Protein AF-A0AAV0TWX4-F1 (afdb_monomer_lite)

pLDDT: mean 70.14, std 15.78, range [33.31, 90.0]

Foldseek 3Di:
DDDDDDDDDDDDDDDPPDPDPPPPPPPPQAFDPPPDWLVNLQFCQDPCGSVQQVVLNVVDGGPQSSNVSSLVNGDQQLLSGWLCSHSQHAPPCRVVQSVVLNVDRGNVSSNVSSCVVRPNDPPD

Radius of gyration: 25.18 Å; chains: 1; bounding box: 77×51×49 Å

Organism: Hyaloperonospora brassicae (NCBI:txid162125)

Structure (mmCIF, N/CA/C/O backbone):
data_AF-A0AAV0TWX4-F1
#
_entry.id   AF-A0AAV0TWX4-F1
#
loop_
_atom_site.group_PDB
_atom_site.id
_atom_site.type_symbol
_atom_site.label_atom_id
_atom_site.label_alt_id
_atom_site.label_comp_id
_atom_site.label_asym_id
_atom_site.label_entity_id
_atom_site.label_seq_id
_atom_site.pdbx_PDB_ins_code
_atom_site.Cartn_x
_atom_site.Cartn_y
_atom_site.Cartn_z
_atom_site.occupancy
_atom_site.B_iso_or_equiv
_atom_site.auth_seq_id
_atom_site.auth_comp_id
_atom_site.auth_asym_id
_atom_site.auth_atom_id
_atom_site.pdbx_PDB_model_num
ATOM 1 N N . MET A 1 1 ? 61.976 -39.082 27.144 1.00 45.53 1 MET A N 1
ATOM 2 C CA . MET A 1 1 ? 60.657 -39.721 26.961 1.00 45.53 1 MET A CA 1
ATOM 3 C C . MET A 1 1 ? 60.116 -40.088 28.335 1.00 45.53 1 MET A C 1
ATOM 5 O O . MET A 1 1 ? 60.631 -41.008 28.957 1.00 45.53 1 MET A O 1
ATOM 9 N N . HIS A 1 2 ? 59.163 -39.304 28.836 1.00 33.31 2 HIS A N 1
ATOM 10 C CA . HIS A 1 2 ? 58.295 -39.640 29.965 1.00 33.31 2 HIS A CA 1
ATOM 11 C C . HIS A 1 2 ? 57.037 -38.776 29.844 1.00 33.31 2 HIS A C 1
ATOM 13 O O . HIS A 1 2 ? 57.125 -37.575 29.600 1.00 33.31 2 HIS A O 1
ATOM 19 N N . VAL A 1 3 ? 55.895 -39.447 29.917 1.00 41.19 3 VAL A N 1
ATOM 20 C CA . VAL A 1 3 ? 54.532 -38.929 29.821 1.00 41.19 3 VAL A CA 1
ATOM 21 C C . VAL A 1 3 ? 54.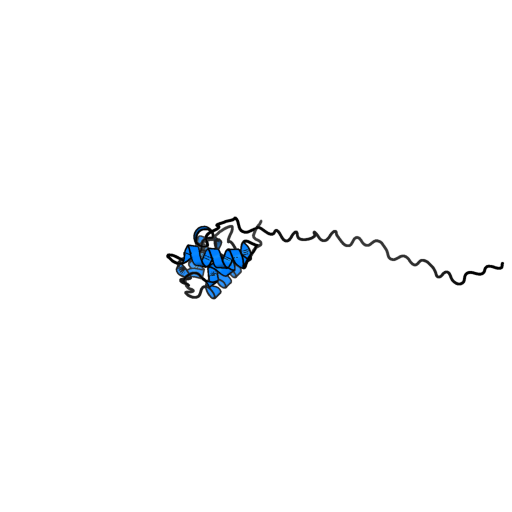064 -38.615 31.234 1.00 41.19 3 VAL A C 1
ATOM 23 O O . VAL A 1 3 ? 54.277 -39.455 32.099 1.00 41.19 3 VAL A O 1
ATOM 26 N N . THR A 1 4 ? 53.348 -37.510 31.442 1.00 51.00 4 THR A N 1
ATOM 27 C CA . THR A 1 4 ? 52.189 -37.511 32.351 1.00 51.00 4 THR A CA 1
ATOM 28 C C . THR A 1 4 ? 51.272 -36.332 32.047 1.00 51.00 4 THR A C 1
ATOM 30 O O . THR A 1 4 ? 51.522 -35.184 32.405 1.00 51.00 4 THR A O 1
ATOM 33 N N . SER A 1 5 ? 50.189 -36.671 31.350 1.00 46.91 5 SER A N 1
ATOM 34 C CA . SER A 1 5 ? 48.963 -35.897 31.227 1.00 46.91 5 SER A CA 1
ATOM 35 C C . SER A 1 5 ? 48.405 -35.554 32.605 1.00 46.91 5 SER A C 1
ATOM 37 O O . SER A 1 5 ? 48.317 -36.427 33.469 1.00 46.91 5 SER A O 1
ATOM 39 N N . PHE A 1 6 ? 47.960 -34.313 32.779 1.00 51.41 6 PHE A N 1
ATOM 40 C CA . PHE A 1 6 ? 47.205 -33.904 33.954 1.00 51.41 6 PHE A CA 1
ATOM 41 C C . PHE A 1 6 ? 45.758 -33.568 33.591 1.00 51.41 6 PHE A C 1
ATOM 43 O O . PHE A 1 6 ? 45.489 -32.744 32.723 1.00 51.41 6 PHE A O 1
ATOM 50 N N . LEU A 1 7 ? 44.880 -34.204 34.371 1.00 48.12 7 LEU A N 1
ATOM 51 C CA . LEU A 1 7 ? 43.539 -33.790 34.781 1.00 48.12 7 LEU A CA 1
ATOM 52 C C . LEU A 1 7 ? 42.385 -33.977 33.788 1.00 48.12 7 LEU A C 1
ATOM 54 O O . LEU A 1 7 ? 41.941 -33.078 33.084 1.00 48.12 7 LEU A O 1
ATOM 58 N N . ALA A 1 8 ? 41.814 -35.177 33.892 1.00 52.19 8 ALA A N 1
ATOM 59 C CA . ALA A 1 8 ? 40.388 -35.409 33.743 1.00 52.19 8 ALA A CA 1
ATOM 60 C C . ALA A 1 8 ? 39.601 -34.694 34.858 1.00 52.19 8 ALA A C 1
ATOM 62 O O . ALA A 1 8 ? 39.952 -34.823 36.030 1.00 52.19 8 ALA A O 1
ATOM 63 N N . VAL A 1 9 ? 38.493 -34.038 34.502 1.00 51.69 9 VAL A N 1
ATOM 64 C CA . VAL A 1 9 ? 37.345 -33.849 35.400 1.00 51.69 9 VAL A CA 1
ATOM 65 C C . VAL A 1 9 ? 36.064 -34.167 34.625 1.00 51.69 9 VAL A C 1
ATOM 67 O O . VAL A 1 9 ? 35.638 -33.431 33.744 1.00 51.69 9 VAL A O 1
ATOM 70 N N . CYS A 1 10 ? 35.547 -35.347 34.957 1.00 47.53 10 CYS A N 1
ATOM 71 C CA . CYS A 1 10 ? 34.163 -35.799 35.071 1.00 47.53 10 CYS A CA 1
ATOM 72 C C . CYS A 1 10 ? 33.074 -35.201 34.163 1.00 47.53 10 CYS A C 1
ATOM 74 O O . CYS A 1 10 ? 32.673 -34.047 34.282 1.00 47.53 10 CYS A O 1
ATOM 76 N N . MET A 1 11 ? 32.474 -36.108 33.384 1.00 55.00 11 MET A N 1
ATOM 77 C CA . MET A 1 11 ? 31.113 -36.011 32.868 1.00 55.00 11 MET A CA 1
ATOM 78 C C . MET A 1 11 ? 30.123 -35.677 33.993 1.00 55.00 11 MET A C 1
ATOM 80 O O . MET A 1 11 ? 30.037 -36.400 34.985 1.00 55.00 11 MET A O 1
ATOM 84 N N . ALA A 1 12 ? 29.313 -34.644 33.786 1.00 49.59 12 ALA A N 1
ATOM 85 C CA . ALA A 1 12 ? 28.008 -34.524 34.413 1.00 49.59 12 ALA A CA 1
ATOM 86 C C . ALA A 1 12 ? 27.008 -34.174 33.312 1.00 49.59 12 ALA A C 1
ATOM 88 O O . ALA A 1 12 ? 27.145 -33.175 32.609 1.00 49.59 12 ALA A O 1
ATOM 89 N N . ALA A 1 13 ? 26.057 -35.081 33.128 1.00 50.19 13 ALA A N 1
ATOM 90 C CA . ALA A 1 13 ? 24.999 -35.001 32.148 1.00 50.19 13 ALA A CA 1
ATOM 91 C C . ALA A 1 13 ? 24.188 -33.712 32.321 1.00 50.19 13 ALA A C 1
ATOM 93 O O . ALA A 1 13 ? 23.652 -33.451 33.398 1.00 50.19 13 ALA A O 1
ATOM 94 N N . VAL A 1 14 ? 24.025 -32.962 31.234 1.00 50.50 14 VAL A N 1
ATOM 95 C CA . VAL A 1 14 ? 22.831 -32.140 31.051 1.00 50.50 14 VAL A CA 1
ATOM 96 C C . VAL A 1 14 ? 21.958 -32.853 30.036 1.00 50.50 14 VAL A C 1
ATOM 98 O O . VAL A 1 14 ? 22.361 -33.138 28.909 1.00 50.50 14 VAL A O 1
ATOM 101 N N . ALA A 1 15 ? 20.797 -33.254 30.536 1.00 41.81 15 ALA A N 1
ATOM 102 C CA . ALA A 1 15 ? 19.785 -34.006 29.838 1.00 41.81 15 ALA A CA 1
ATOM 103 C C . ALA A 1 15 ? 19.423 -33.335 28.511 1.00 41.81 15 ALA A C 1
ATOM 105 O O . ALA A 1 15 ? 19.218 -32.121 28.450 1.00 41.81 15 ALA A O 1
ATOM 106 N N . SER A 1 16 ? 19.284 -34.155 27.471 1.00 46.56 16 SER A N 1
ATOM 107 C CA . SER A 1 16 ? 18.550 -33.824 26.257 1.00 46.56 16 SER A CA 1
ATOM 108 C C . SER A 1 16 ? 17.117 -33.464 26.648 1.00 46.56 16 SER A C 1
ATOM 110 O O . SER A 1 16 ? 16.238 -34.317 26.720 1.00 46.56 16 SER A O 1
ATOM 112 N N . THR A 1 17 ? 16.885 -32.193 26.952 1.00 49.72 17 THR A N 1
ATOM 113 C CA . THR A 1 17 ? 15.547 -31.625 26.887 1.00 49.72 17 THR A CA 1
ATOM 114 C C . THR A 1 17 ? 15.420 -31.076 25.482 1.00 49.72 17 THR A C 1
ATOM 116 O O . THR A 1 17 ? 16.146 -30.174 25.075 1.00 49.72 17 THR A O 1
ATOM 119 N N . ALA A 1 18 ? 14.572 -31.741 24.703 1.00 51.19 18 ALA A N 1
ATOM 120 C CA . ALA A 1 18 ? 14.156 -31.305 23.389 1.00 51.19 18 ALA A CA 1
ATOM 121 C C . ALA A 1 18 ? 13.655 -29.858 23.490 1.00 51.19 18 ALA A C 1
ATOM 123 O O . ALA A 1 18 ? 12.544 -29.609 23.951 1.00 51.19 18 ALA A O 1
ATOM 124 N N . SER A 1 19 ? 14.480 -28.895 23.096 1.00 46.56 19 SER A N 1
ATOM 125 C CA . SER A 1 19 ? 14.011 -27.556 22.776 1.00 46.56 19 SER A CA 1
ATOM 126 C C . SER A 1 19 ? 13.798 -27.545 21.274 1.00 46.56 19 SER A C 1
ATOM 128 O O . SER A 1 19 ? 14.765 -27.552 20.517 1.00 46.56 19 SER A O 1
ATOM 130 N N . ALA A 1 20 ? 12.520 -27.657 20.917 1.00 38.12 20 ALA A N 1
ATOM 131 C CA . ALA A 1 20 ? 11.926 -27.539 19.598 1.00 38.12 20 ALA A CA 1
ATOM 132 C C . ALA A 1 20 ? 12.848 -26.927 18.534 1.00 38.12 20 ALA A C 1
ATOM 134 O O . ALA A 1 20 ? 13.377 -25.831 18.731 1.00 38.12 20 ALA A O 1
ATOM 135 N N . ASP A 1 21 ? 12.939 -27.614 17.390 1.00 44.84 21 ASP A N 1
ATOM 136 C CA . ASP A 1 21 ? 12.952 -26.989 16.068 1.00 44.84 21 ASP A CA 1
ATOM 137 C C . ASP A 1 21 ? 12.088 -25.725 16.130 1.00 44.84 21 ASP A C 1
ATOM 139 O O . ASP A 1 21 ? 10.859 -25.767 16.035 1.00 44.84 21 ASP A O 1
ATOM 143 N N . MET A 1 22 ? 12.724 -24.589 16.401 1.00 44.81 22 MET A N 1
ATOM 144 C CA . MET A 1 22 ? 12.099 -23.304 16.172 1.00 44.81 22 MET A CA 1
ATOM 145 C C . MET A 1 22 ? 12.002 -23.276 14.654 1.00 44.81 22 MET A C 1
ATOM 147 O O . MET A 1 22 ? 13.056 -23.373 14.014 1.00 44.81 22 MET A O 1
ATOM 151 N N . PRO A 1 23 ? 10.802 -23.218 14.051 1.00 42.34 23 PRO A N 1
ATOM 152 C CA . PRO A 1 23 ? 10.741 -23.008 12.622 1.00 42.34 23 PRO A CA 1
ATOM 153 C C . PRO A 1 23 ? 11.513 -21.717 12.386 1.00 42.34 23 PRO A C 1
ATOM 155 O O . PRO A 1 23 ? 11.146 -20.667 12.920 1.00 42.34 23 PRO A O 1
ATOM 158 N N . VAL A 1 24 ? 12.631 -21.808 11.662 1.00 43.78 24 VAL A N 1
ATOM 159 C CA . VAL A 1 24 ? 13.223 -20.641 11.023 1.00 43.78 24 VAL A CA 1
ATOM 160 C C . VAL A 1 24 ? 12.058 -20.063 10.249 1.00 43.78 24 VAL A C 1
ATOM 162 O O . VAL A 1 24 ? 11.583 -20.679 9.298 1.00 43.78 24 VAL A O 1
ATOM 165 N N . GLN A 1 25 ? 11.496 -18.969 10.757 1.00 40.72 25 GLN A N 1
ATOM 166 C CA . GLN A 1 25 ? 10.443 -18.266 10.068 1.00 40.72 25 GLN A CA 1
ATOM 167 C C . GLN A 1 25 ? 11.129 -17.774 8.806 1.00 40.72 25 GLN A C 1
ATOM 169 O O . GLN A 1 2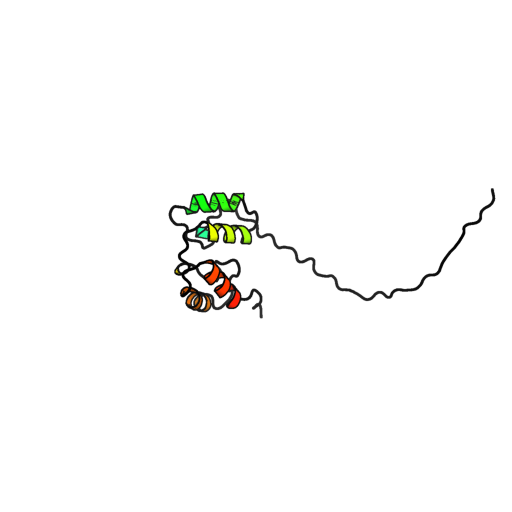5 ? 11.899 -16.817 8.863 1.00 40.72 25 GLN A O 1
ATOM 174 N N . GLU A 1 26 ? 10.964 -18.523 7.711 1.00 43.28 26 GLU A N 1
ATOM 175 C CA . GLU A 1 26 ? 11.330 -18.068 6.384 1.00 43.28 26 GLU A CA 1
ATOM 176 C C . GLU A 1 26 ? 10.692 -16.694 6.283 1.00 43.28 26 GLU A C 1
ATOM 178 O O . GLU A 1 26 ? 9.466 -16.558 6.269 1.00 43.28 26 GLU A O 1
ATOM 183 N N . VAL A 1 27 ? 11.526 -15.658 6.347 1.00 46.34 27 VAL A N 1
ATOM 184 C CA . VAL A 1 27 ? 11.096 -14.310 6.031 1.00 46.34 27 VAL A CA 1
ATOM 185 C C . VAL A 1 27 ? 10.759 -14.411 4.557 1.00 46.34 27 VAL A C 1
ATOM 187 O O . VAL A 1 27 ? 11.654 -14.386 3.715 1.00 46.34 27 VAL A O 1
ATOM 190 N N . TYR A 1 28 ? 9.487 -14.687 4.269 1.00 48.44 28 TYR A N 1
ATOM 191 C CA . TYR A 1 28 ? 8.978 -14.861 2.922 1.00 48.44 28 TYR A CA 1
ATOM 192 C C . TYR A 1 28 ? 9.121 -13.501 2.250 1.00 48.44 28 TYR A C 1
ATOM 194 O O . TYR A 1 28 ? 8.293 -12.605 2.411 1.00 48.44 28 TYR A O 1
ATOM 202 N N . PHE A 1 29 ? 10.258 -13.311 1.591 1.00 53.94 29 PHE A N 1
ATOM 203 C CA . PHE A 1 29 ? 10.503 -12.164 0.748 1.00 53.94 29 PHE A CA 1
ATOM 204 C C . PHE A 1 29 ? 9.630 -12.384 -0.476 1.00 53.94 29 PHE A C 1
ATOM 206 O O . PHE A 1 29 ? 9.933 -13.242 -1.299 1.00 53.94 29 PHE A O 1
ATOM 213 N N . ASP A 1 30 ? 8.512 -11.670 -0.547 1.00 67.38 30 ASP A N 1
ATOM 214 C CA . ASP A 1 30 ? 7.714 -11.587 -1.763 1.00 67.38 30 ASP A CA 1
ATOM 215 C C . ASP A 1 30 ? 8.339 -10.469 -2.610 1.00 67.38 30 ASP A C 1
ATOM 217 O O . ASP A 1 30 ? 8.161 -9.286 -2.281 1.00 67.38 30 ASP A O 1
ATOM 221 N N . PRO A 1 31 ? 9.207 -10.806 -3.584 1.00 74.06 31 PRO A N 1
ATOM 222 C CA . PRO A 1 31 ? 9.985 -9.813 -4.303 1.00 74.06 31 PRO A CA 1
ATOM 223 C C . PRO A 1 31 ? 9.058 -8.927 -5.128 1.00 74.06 31 PRO A C 1
ATOM 225 O O . PRO A 1 31 ? 8.084 -9.403 -5.706 1.00 74.06 31 PRO A O 1
ATOM 228 N N . VAL A 1 32 ? 9.385 -7.640 -5.232 1.00 75.12 32 VAL A N 1
ATOM 229 C CA . VAL A 1 32 ? 8.611 -6.717 -6.073 1.00 75.12 32 VAL A CA 1
ATOM 230 C C . VAL A 1 32 ? 8.733 -7.151 -7.539 1.00 75.12 32 VAL A C 1
ATOM 232 O O . VAL A 1 32 ? 9.844 -7.145 -8.081 1.00 75.12 32 VAL A O 1
ATOM 235 N N . PRO A 1 33 ? 7.630 -7.505 -8.226 1.00 81.25 33 PRO A N 1
ATOM 236 C CA . PRO A 1 33 ? 7.688 -7.822 -9.645 1.00 81.25 33 PRO A CA 1
ATOM 237 C C . PRO A 1 33 ? 8.214 -6.626 -10.444 1.00 81.25 33 PRO A C 1
ATOM 239 O O . PRO A 1 33 ? 7.881 -5.469 -10.165 1.00 81.25 33 PRO A O 1
ATOM 242 N N . SER A 1 34 ? 9.021 -6.887 -11.470 1.00 73.00 34 SER A N 1
ATOM 243 C CA . SER A 1 34 ? 9.535 -5.824 -12.334 1.00 73.00 34 SER A CA 1
ATOM 244 C C . SER A 1 34 ? 8.384 -5.022 -12.950 1.00 73.00 34 SER A C 1
ATOM 246 O O . SER A 1 34 ? 7.419 -5.599 -13.448 1.00 73.00 34 SER A O 1
ATOM 248 N N . ASN A 1 35 ? 8.502 -3.691 -12.939 1.00 80.19 35 ASN A N 1
ATOM 249 C CA . ASN A 1 35 ? 7.479 -2.750 -13.419 1.00 80.19 35 ASN A CA 1
ATOM 250 C C . ASN A 1 35 ? 6.156 -2.758 -12.629 1.00 80.19 35 ASN A C 1
ATOM 252 O O . ASN A 1 35 ? 5.143 -2.293 -13.152 1.00 80.19 35 ASN A O 1
ATOM 256 N N . THR A 1 36 ? 6.148 -3.257 -11.387 1.00 85.88 36 THR A N 1
ATOM 257 C CA . THR A 1 36 ? 4.978 -3.116 -10.509 1.00 85.88 36 THR A CA 1
ATOM 258 C C . THR A 1 36 ? 4.664 -1.643 -10.310 1.00 85.88 36 THR A C 1
ATOM 260 O O . THR A 1 36 ? 5.528 -0.869 -9.896 1.00 85.88 36 THR A O 1
ATOM 263 N N . LEU A 1 37 ? 3.419 -1.266 -10.598 1.00 89.50 37 LEU A N 1
ATOM 264 C CA . LEU A 1 37 ? 2.931 0.082 -10.342 1.00 89.50 37 LEU A CA 1
ATOM 265 C C . LEU A 1 37 ? 2.288 0.178 -8.956 1.00 89.50 37 LEU A C 1
ATOM 267 O O . LEU A 1 37 ? 1.627 -0.754 -8.492 1.00 89.50 37 LEU A O 1
ATOM 271 N N . CYS A 1 38 ? 2.408 1.333 -8.313 1.00 86.75 38 CYS A N 1
ATOM 272 C CA . CYS A 1 38 ? 1.723 1.632 -7.065 1.00 86.75 38 CYS A CA 1
ATOM 273 C C . CYS A 1 38 ? 0.198 1.492 -7.224 1.00 86.75 38 CYS A C 1
ATOM 275 O O . CYS A 1 38 ? -0.454 0.897 -6.364 1.00 86.75 38 CYS A O 1
ATOM 277 N N . SER A 1 39 ? -0.369 1.906 -8.362 1.00 85.50 39 SER A N 1
ATOM 278 C CA . SER A 1 39 ? -1.786 1.693 -8.690 1.00 85.50 39 SER A CA 1
ATOM 279 C C . SER A 1 39 ? -2.184 0.217 -8.754 1.00 85.50 39 SER A C 1
ATOM 281 O O . SER A 1 39 ? -3.245 -0.152 -8.245 1.00 85.50 39 SER A O 1
ATOM 283 N N . GLN A 1 40 ? -1.323 -0.647 -9.302 1.00 84.44 40 GLN A N 1
ATOM 284 C CA . GLN A 1 40 ? -1.529 -2.101 -9.330 1.00 84.44 40 GLN A CA 1
ATOM 285 C C . GLN A 1 40 ? -1.445 -2.707 -7.925 1.00 84.44 40 GLN A C 1
ATOM 287 O O . GLN A 1 40 ? -2.184 -3.636 -7.607 1.00 84.44 40 GLN A O 1
ATOM 292 N N . ALA A 1 41 ? -0.604 -2.134 -7.063 1.00 78.81 41 ALA A N 1
ATOM 293 C CA . ALA A 1 41 ? -0.535 -2.467 -5.645 1.00 78.81 41 ALA A CA 1
ATOM 294 C C . ALA A 1 41 ? -1.697 -1.876 -4.816 1.00 78.81 41 ALA A C 1
ATOM 296 O O . ALA A 1 41 ? -1.779 -2.124 -3.614 1.00 78.81 41 ALA A O 1
ATOM 297 N N . GLY A 1 42 ? -2.622 -1.142 -5.448 1.00 76.94 42 GLY A N 1
ATOM 298 C CA . GLY A 1 42 ? -3.825 -0.606 -4.815 1.00 76.94 42 GLY A CA 1
ATOM 299 C C . GLY A 1 42 ? -3.699 0.825 -4.286 1.00 76.94 42 GLY A C 1
ATOM 300 O O . GLY A 1 42 ? -4.563 1.244 -3.509 1.00 76.94 42 GLY A O 1
ATOM 301 N N . TYR A 1 43 ? -2.668 1.561 -4.713 1.00 80.00 43 TYR A N 1
ATOM 302 C CA . TYR A 1 43 ? -2.388 2.947 -4.335 1.00 80.00 43 TYR A CA 1
ATOM 303 C C . TYR A 1 43 ? -2.577 3.885 -5.539 1.00 80.00 43 TYR A C 1
ATOM 305 O O . TYR A 1 43 ? -1.711 3.954 -6.407 1.00 80.00 43 TYR A O 1
ATOM 313 N N . PRO A 1 44 ? -3.710 4.600 -5.650 1.00 76.50 44 PRO A N 1
ATOM 314 C CA . PRO A 1 44 ? -4.007 5.429 -6.815 1.00 76.50 44 PRO A CA 1
ATOM 315 C C . PRO A 1 44 ? -3.206 6.742 -6.798 1.00 76.50 44 PRO A C 1
ATOM 317 O O . PRO A 1 44 ? -3.682 7.775 -6.338 1.00 76.50 44 PRO A O 1
ATOM 320 N N . CYS A 1 45 ? -1.999 6.717 -7.358 1.00 77.88 45 CYS A N 1
ATOM 321 C CA . CYS A 1 45 ? -1.100 7.877 -7.450 1.00 77.88 45 CYS A CA 1
ATOM 322 C C . CYS A 1 45 ? -1.435 8.836 -8.606 1.00 77.88 45 CYS A C 1
ATOM 324 O O . CYS A 1 45 ? -0.757 9.840 -8.802 1.00 77.88 45 CYS A O 1
ATOM 326 N N . LYS A 1 46 ? -2.479 8.535 -9.391 1.00 82.81 46 LYS A N 1
ATOM 327 C CA . LYS A 1 46 ? -2.906 9.323 -10.560 1.00 82.81 46 LYS A CA 1
ATOM 328 C C . LYS A 1 46 ? -1.724 9.578 -11.512 1.00 82.81 46 LYS A C 1
ATOM 330 O O . LYS A 1 46 ? -1.070 8.637 -11.948 1.00 82.81 46 LYS A O 1
ATOM 335 N N . GLU A 1 47 ? -1.446 10.838 -11.831 1.00 83.94 47 GLU A N 1
ATOM 336 C CA . GLU A 1 47 ? -0.410 11.256 -12.778 1.00 83.94 47 GLU A CA 1
ATOM 337 C C . GLU A 1 47 ? 1.018 10.965 -12.286 1.00 83.94 47 GLU A C 1
ATOM 339 O O . GLU A 1 47 ? 1.940 10.914 -13.097 1.00 83.94 47 GLU A O 1
ATOM 344 N N . THR A 1 48 ? 1.221 10.725 -10.983 1.00 84.12 48 THR A N 1
ATOM 345 C CA . THR A 1 48 ? 2.548 10.439 -10.412 1.00 84.12 48 THR A CA 1
ATOM 346 C C . THR A 1 48 ? 2.851 8.947 -10.281 1.00 84.12 48 THR A C 1
ATOM 348 O O . THR A 1 48 ? 3.928 8.597 -9.806 1.00 84.12 48 THR A O 1
ATOM 351 N N . ASP A 1 49 ? 1.961 8.056 -10.732 1.00 85.81 49 ASP A N 1
ATOM 352 C CA . ASP A 1 49 ? 2.074 6.605 -10.519 1.00 85.81 49 ASP A CA 1
ATOM 353 C C . ASP A 1 49 ? 3.382 6.014 -11.040 1.00 85.81 49 ASP A C 1
ATOM 355 O O . ASP A 1 49 ? 4.085 5.336 -10.298 1.00 85.81 49 ASP A O 1
ATOM 359 N N . ILE A 1 50 ? 3.784 6.346 -12.268 1.00 87.25 50 ILE A N 1
ATOM 360 C CA . ILE A 1 50 ? 5.047 5.860 -12.848 1.00 87.25 50 ILE A CA 1
ATOM 361 C C . ILE A 1 50 ? 6.251 6.348 -12.027 1.00 87.25 50 ILE A C 1
ATOM 363 O O . ILE A 1 50 ? 7.172 5.580 -11.755 1.00 87.25 50 ILE A O 1
ATOM 367 N N . TYR A 1 51 ? 6.232 7.613 -11.602 1.00 88.50 51 TYR A N 1
ATOM 368 C CA . TYR A 1 51 ? 7.318 8.219 -10.834 1.00 88.50 51 TYR A CA 1
ATOM 369 C C . TYR A 1 51 ? 7.425 7.624 -9.423 1.00 88.50 51 TYR A C 1
ATOM 371 O O . TYR A 1 51 ? 8.507 7.205 -9.012 1.00 88.50 51 TYR A O 1
ATOM 379 N N . ALA A 1 52 ? 6.303 7.522 -8.706 1.00 87.62 52 ALA A N 1
ATOM 380 C CA . ALA A 1 52 ? 6.242 6.921 -7.377 1.00 87.62 52 ALA A CA 1
ATOM 381 C C . ALA A 1 52 ? 6.674 5.449 -7.415 1.00 87.62 52 ALA A C 1
ATOM 383 O O . ALA A 1 52 ? 7.505 5.028 -6.615 1.00 87.62 52 ALA A O 1
ATOM 384 N N . SER A 1 53 ? 6.191 4.693 -8.403 1.00 90.00 53 SER A N 1
ATOM 385 C CA . SER A 1 53 ? 6.541 3.280 -8.583 1.00 90.00 53 SER A CA 1
ATOM 386 C C . SER A 1 53 ? 8.030 3.087 -8.847 1.00 90.00 53 SER A C 1
ATOM 388 O O . SER A 1 53 ? 8.646 2.206 -8.253 1.00 90.00 53 SER A O 1
ATOM 390 N N . ALA A 1 54 ? 8.630 3.932 -9.692 1.00 87.62 54 ALA A N 1
ATOM 391 C CA . ALA A 1 54 ? 10.057 3.870 -9.990 1.00 87.62 54 ALA A CA 1
ATOM 392 C C . ALA A 1 54 ? 10.916 4.132 -8.744 1.00 87.62 54 ALA A C 1
ATOM 394 O O . ALA A 1 54 ? 11.873 3.399 -8.499 1.00 87.62 54 ALA A O 1
ATOM 395 N N . ILE A 1 55 ? 10.554 5.127 -7.929 1.00 88.88 55 ILE A N 1
ATOM 396 C CA . ILE A 1 55 ? 11.242 5.397 -6.659 1.00 88.88 55 ILE A CA 1
ATOM 397 C C . ILE A 1 55 ? 11.078 4.215 -5.701 1.00 88.88 55 ILE A C 1
ATOM 399 O O . ILE A 1 55 ? 12.055 3.733 -5.129 1.00 88.88 55 ILE A O 1
ATOM 403 N N . CYS A 1 56 ? 9.855 3.712 -5.541 1.00 88.44 56 CYS A N 1
ATOM 404 C CA . CYS A 1 56 ? 9.577 2.654 -4.579 1.00 88.44 56 CYS A CA 1
ATOM 405 C C . CYS A 1 56 ? 10.210 1.318 -4.948 1.00 88.44 56 CYS A C 1
ATOM 407 O O . CYS A 1 56 ? 10.691 0.630 -4.050 1.00 88.44 56 CYS A O 1
ATOM 409 N N . ALA A 1 57 ? 10.274 0.982 -6.236 1.00 87.31 57 ALA A N 1
ATOM 410 C CA . ALA A 1 57 ? 10.965 -0.207 -6.724 1.00 87.31 57 ALA A CA 1
ATOM 411 C C . ALA A 1 57 ? 12.495 -0.092 -6.607 1.00 87.31 57 ALA A C 1
ATOM 413 O O . ALA A 1 57 ? 13.167 -1.105 -6.455 1.00 87.31 57 ALA A O 1
ATOM 414 N N . GLN A 1 58 ? 13.063 1.121 -6.658 1.00 85.56 58 GLN A N 1
ATOM 415 C CA . GLN A 1 58 ? 14.500 1.326 -6.423 1.00 85.56 58 GLN A CA 1
ATOM 416 C C . GLN A 1 58 ? 14.883 1.175 -4.949 1.00 85.56 58 GLN A C 1
ATOM 418 O O . GLN A 1 58 ? 15.971 0.693 -4.642 1.00 85.56 58 GLN A O 1
ATOM 423 N N . LEU A 1 59 ? 14.016 1.624 -4.039 1.00 82.44 59 LEU A N 1
ATOM 424 C CA . LEU A 1 59 ? 14.307 1.648 -2.605 1.00 82.44 59 LEU A CA 1
ATOM 425 C C . LEU A 1 59 ? 13.977 0.332 -1.894 1.00 82.44 59 LEU A C 1
ATOM 427 O O . LEU A 1 59 ? 14.533 0.068 -0.830 1.00 82.44 59 LEU A O 1
ATOM 431 N N . ASN A 1 60 ? 13.076 -0.479 -2.450 1.00 81.94 60 ASN A N 1
ATOM 432 C CA . ASN A 1 60 ? 12.496 -1.623 -1.755 1.00 81.94 60 ASN A CA 1
ATOM 433 C C . ASN A 1 60 ? 12.519 -2.868 -2.639 1.00 81.94 60 ASN A C 1
ATOM 435 O O . ASN A 1 60 ? 12.023 -2.847 -3.762 1.00 81.94 60 ASN A O 1
ATOM 439 N N . ASN A 1 61 ? 13.050 -3.964 -2.097 1.00 79.88 61 ASN A N 1
ATOM 440 C CA . ASN A 1 61 ? 13.127 -5.247 -2.798 1.00 79.88 61 ASN A CA 1
ATOM 441 C C . ASN A 1 61 ? 11.988 -6.207 -2.420 1.00 79.88 61 ASN A C 1
ATOM 443 O O . ASN A 1 61 ? 11.824 -7.231 -3.078 1.00 79.88 61 ASN A O 1
ATOM 447 N N . ASP A 1 62 ? 11.200 -5.886 -1.391 1.00 84.12 62 ASP A N 1
ATOM 448 C CA . ASP A 1 62 ? 10.026 -6.649 -0.968 1.00 84.12 62 ASP A CA 1
ATOM 449 C C . ASP A 1 62 ? 8.720 -5.872 -1.176 1.00 84.12 62 ASP A C 1
ATOM 451 O O . ASP A 1 62 ? 8.666 -4.640 -1.087 1.00 84.12 62 ASP A O 1
ATOM 455 N N . MET A 1 63 ? 7.640 -6.613 -1.423 1.00 80.56 63 MET A N 1
ATOM 456 C CA . MET A 1 63 ? 6.318 -6.046 -1.673 1.00 80.56 63 MET A CA 1
ATOM 457 C C . MET A 1 63 ? 5.743 -5.271 -0.486 1.00 80.56 63 MET A C 1
ATOM 459 O O . MET A 1 63 ? 4.950 -4.357 -0.706 1.00 80.56 63 MET A O 1
ATOM 463 N N . LEU A 1 64 ? 6.101 -5.593 0.758 1.00 79.56 64 LEU A N 1
ATOM 464 C CA . LEU A 1 64 ? 5.562 -4.896 1.928 1.00 79.56 64 LEU A CA 1
ATOM 465 C C . LEU A 1 64 ? 6.151 -3.484 2.036 1.00 79.56 64 LEU A C 1
ATOM 467 O O . LEU A 1 64 ? 5.405 -2.509 2.152 1.00 79.56 64 LEU A O 1
ATOM 471 N N . SER A 1 65 ? 7.466 -3.360 1.897 1.00 82.25 65 SER A N 1
ATOM 472 C CA .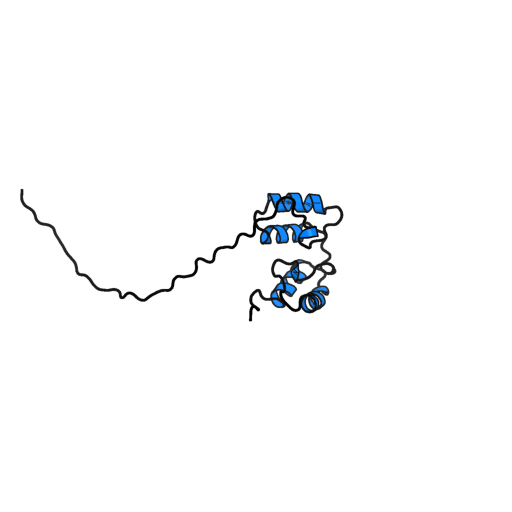 SER A 1 65 ? 8.167 -2.078 1.886 1.00 82.25 65 SER A CA 1
ATOM 473 C C . SER A 1 65 ? 7.846 -1.266 0.625 1.00 82.25 65 SER A C 1
ATOM 475 O O . SER A 1 65 ? 7.661 -0.052 0.706 1.00 82.25 65 SER A O 1
ATOM 477 N N . PHE A 1 66 ? 7.666 -1.919 -0.533 1.00 86.12 66 PHE A N 1
ATOM 478 C CA . PHE A 1 66 ? 7.187 -1.259 -1.756 1.00 86.12 66 PHE A CA 1
ATOM 479 C C . PHE A 1 66 ? 5.810 -0.619 -1.560 1.00 86.12 66 PHE A C 1
ATOM 481 O O . PHE A 1 66 ? 5.626 0.561 -1.860 1.00 86.12 66 PHE A O 1
ATOM 488 N N . LYS A 1 67 ? 4.857 -1.369 -0.996 1.00 82.69 67 LYS A N 1
ATOM 489 C CA . LYS A 1 67 ? 3.516 -0.872 -0.663 1.00 82.69 67 LYS A CA 1
ATOM 490 C C . LYS A 1 67 ? 3.572 0.298 0.323 1.00 82.69 67 LYS A C 1
ATOM 492 O O . LYS A 1 67 ? 2.910 1.307 0.094 1.00 82.69 67 LYS A O 1
ATOM 497 N N . GLY A 1 68 ? 4.408 0.206 1.360 1.00 77.12 68 GLY A N 1
ATOM 498 C CA . GLY A 1 68 ? 4.632 1.298 2.316 1.00 77.12 68 GLY A CA 1
ATOM 499 C C . GLY A 1 68 ? 5.240 2.556 1.680 1.00 77.12 68 GLY A C 1
ATOM 500 O O . GLY A 1 68 ? 4.869 3.676 2.027 1.00 77.12 68 GLY A O 1
ATOM 501 N N . CYS A 1 69 ? 6.125 2.399 0.696 1.00 85.75 69 CYS A N 1
ATOM 502 C CA . CYS A 1 69 ? 6.655 3.526 -0.066 1.00 85.75 69 CYS A CA 1
ATOM 503 C C . CYS A 1 69 ? 5.590 4.161 -0.977 1.00 85.75 69 CYS A C 1
ATOM 505 O O . CYS A 1 69 ? 5.420 5.382 -0.961 1.00 85.75 69 CYS A O 1
ATOM 507 N N . CYS A 1 70 ? 4.830 3.348 -1.722 1.00 85.31 70 CYS A N 1
ATOM 508 C CA . CYS A 1 70 ? 3.727 3.820 -2.564 1.00 85.31 70 CYS A CA 1
ATOM 509 C C . CYS A 1 70 ? 2.687 4.580 -1.738 1.00 85.31 70 CYS A C 1
ATOM 511 O O . CYS A 1 70 ? 2.214 5.641 -2.132 1.00 85.31 70 CYS A O 1
ATOM 513 N N . PHE A 1 71 ? 2.388 4.071 -0.547 1.00 76.94 71 PHE A N 1
ATOM 514 C CA . PHE A 1 71 ? 1.535 4.731 0.427 1.00 76.94 71 PHE A CA 1
ATOM 515 C C . PHE A 1 71 ? 2.031 6.129 0.827 1.00 76.94 71 PHE A C 1
ATOM 517 O O . PHE A 1 71 ? 1.216 7.034 0.977 1.00 76.94 71 PHE A O 1
ATOM 524 N N . GLY A 1 72 ? 3.343 6.328 0.983 1.00 75.81 72 GLY A N 1
ATOM 525 C CA . GLY A 1 72 ? 3.917 7.623 1.364 1.00 75.81 72 GLY A CA 1
ATOM 526 C C . GLY A 1 72 ? 4.016 8.642 0.223 1.00 75.81 72 GLY A C 1
ATOM 527 O O . GLY A 1 72 ? 3.924 9.844 0.473 1.00 75.81 72 GLY A O 1
ATOM 528 N N . LEU A 1 73 ? 4.214 8.183 -1.018 1.00 79.94 73 LEU A N 1
ATOM 529 C CA . LEU A 1 73 ? 4.413 9.054 -2.188 1.00 79.94 73 LEU A CA 1
ATOM 530 C C . LEU A 1 73 ? 3.119 9.418 -2.921 1.00 79.94 73 LEU A C 1
ATOM 532 O O . LEU A 1 73 ? 3.077 10.429 -3.624 1.00 79.94 73 LEU A O 1
ATOM 536 N N . CYS A 1 74 ? 2.079 8.602 -2.792 1.00 78.38 74 CYS A N 1
ATOM 537 C CA . CYS A 1 74 ? 0.838 8.780 -3.531 1.00 78.38 74 CYS A CA 1
ATOM 538 C C . CYS A 1 74 ? -0.175 9.603 -2.730 1.00 78.38 74 CYS A C 1
ATOM 540 O O . CYS A 1 74 ? -0.269 9.489 -1.512 1.00 78.38 74 CYS A O 1
ATOM 542 N N . GLU A 1 75 ? -0.903 10.483 -3.423 1.00 64.62 75 GLU A N 1
ATOM 543 C CA . GLU A 1 75 ? -1.768 11.509 -2.828 1.00 64.62 75 GLU A CA 1
ATOM 544 C C . GLU A 1 75 ? -2.716 10.950 -1.737 1.00 64.62 75 GLU A C 1
ATOM 546 O O . GLU A 1 75 ? -3.435 9.970 -1.938 1.00 64.62 75 GLU A O 1
ATOM 551 N N . ASN A 1 76 ? -2.704 11.609 -0.573 1.00 61.53 76 ASN A N 1
ATOM 552 C CA . ASN A 1 76 ? -3.165 11.128 0.738 1.00 61.53 76 ASN A CA 1
ATOM 553 C C . ASN A 1 76 ? -4.687 11.223 0.980 1.00 61.53 76 ASN A C 1
ATOM 555 O O . ASN A 1 76 ? -5.104 11.660 2.054 1.00 61.53 76 ASN A O 1
ATOM 559 N N . ASP A 1 77 ? -5.550 10.851 0.032 1.00 63.34 77 ASP A N 1
ATOM 560 C CA . ASP A 1 77 ? -6.963 10.671 0.402 1.00 63.34 77 ASP A CA 1
ATOM 561 C C . ASP A 1 77 ? -7.177 9.263 0.964 1.00 63.34 77 ASP A C 1
ATOM 563 O O . ASP A 1 77 ? -7.465 8.304 0.250 1.00 63.34 77 ASP A O 1
ATOM 567 N N . ALA A 1 78 ? -7.057 9.140 2.286 1.00 61.44 78 ALA A N 1
ATOM 568 C CA . ALA A 1 78 ? -7.329 7.911 3.028 1.00 61.44 78 ALA A CA 1
ATOM 569 C C . ALA A 1 78 ? -8.674 7.238 2.641 1.00 61.44 78 ALA A C 1
ATOM 571 O O . ALA A 1 78 ? -8.825 6.022 2.762 1.00 61.44 78 ALA A O 1
ATOM 572 N N . ARG A 1 79 ? -9.649 8.003 2.122 1.00 62.69 79 ARG A N 1
ATOM 573 C CA . ARG A 1 79 ? -10.991 7.518 1.760 1.00 62.69 79 ARG A CA 1
ATOM 574 C C . ARG A 1 79 ? -11.020 6.640 0.513 1.00 62.69 79 ARG A C 1
ATOM 576 O O . ARG A 1 79 ? -11.976 5.868 0.346 1.00 62.69 79 ARG A O 1
ATOM 583 N N . VAL A 1 80 ? -10.026 6.761 -0.369 1.00 68.94 80 VAL A N 1
ATOM 584 C CA . VAL A 1 80 ? -9.947 5.946 -1.592 1.00 68.94 80 VAL A CA 1
ATOM 585 C C . VAL A 1 80 ? -9.251 4.606 -1.371 1.00 68.94 80 VAL A C 1
ATOM 587 O O . VAL A 1 80 ? -9.403 3.708 -2.199 1.00 68.94 80 VAL A O 1
ATOM 590 N N . PHE A 1 81 ? -8.550 4.426 -0.248 1.00 71.69 81 PHE A N 1
ATOM 591 C CA . PHE A 1 81 ? -7.891 3.162 0.065 1.00 71.69 81 PHE A CA 1
ATOM 592 C C . PHE A 1 81 ? -8.867 2.126 0.628 1.00 71.69 81 PHE A C 1
ATOM 594 O O . PHE A 1 81 ? -9.922 2.437 1.187 1.00 71.69 81 PHE A O 1
ATOM 601 N N . ARG A 1 82 ? -8.488 0.858 0.467 1.00 78.25 82 ARG A N 1
ATOM 602 C CA . ARG A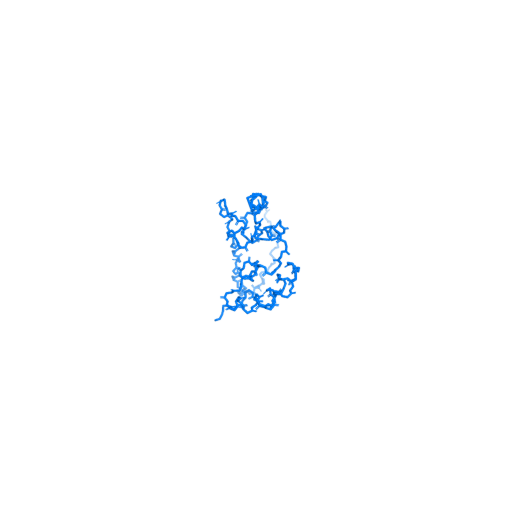 1 82 ? -9.133 -0.299 1.094 1.00 78.25 82 ARG A CA 1
ATOM 603 C C . ARG A 1 82 ? -8.135 -0.959 2.025 1.00 78.25 82 ARG A C 1
AT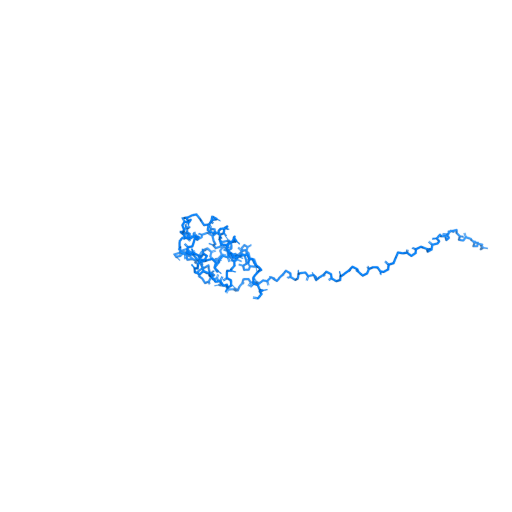OM 605 O O . ARG A 1 82 ? -6.951 -1.018 1.695 1.00 78.25 82 ARG A O 1
ATOM 612 N N . CYS A 1 83 ? -8.595 -1.486 3.151 1.00 79.56 83 CYS A N 1
ATOM 613 C CA . CYS A 1 83 ? -7.711 -2.121 4.121 1.00 79.56 83 CYS A CA 1
ATOM 614 C C . CYS A 1 83 ? -6.928 -3.305 3.522 1.00 79.56 83 CYS A C 1
ATOM 616 O O . CYS A 1 83 ? -5.755 -3.479 3.835 1.00 79.56 83 CYS A O 1
ATOM 618 N N . ARG A 1 84 ? -7.506 -4.050 2.570 1.00 77.94 84 ARG A N 1
ATOM 619 C CA . ARG A 1 84 ? -6.839 -5.122 1.806 1.00 77.94 84 ARG A CA 1
ATOM 620 C C . ARG A 1 84 ? -5.610 -4.662 1.013 1.00 77.94 84 ARG A C 1
ATOM 622 O O . ARG A 1 84 ? -4.789 -5.494 0.647 1.00 77.94 84 ARG A O 1
ATOM 629 N N . ASN A 1 85 ? -5.515 -3.370 0.704 1.00 73.06 85 ASN A N 1
ATOM 630 C CA . ASN A 1 85 ? -4.389 -2.810 -0.039 1.00 73.06 85 ASN A CA 1
ATOM 631 C C . ASN A 1 85 ? -3.257 -2.374 0.898 1.00 73.06 85 ASN A C 1
ATOM 633 O O . ASN A 1 85 ? -2.157 -2.140 0.420 1.00 73.06 85 ASN A O 1
ATOM 637 N N . THR A 1 86 ? -3.512 -2.269 2.206 1.00 72.69 86 THR A N 1
ATOM 638 C CA . THR A 1 86 ? -2.498 -1.879 3.196 1.00 72.69 86 THR A CA 1
ATOM 639 C C . THR A 1 86 ? -1.486 -3.003 3.433 1.00 72.69 86 THR A C 1
ATOM 641 O O . THR A 1 86 ? -1.674 -4.138 2.984 1.00 72.69 86 THR A O 1
ATOM 644 N N . ALA A 1 87 ? -0.433 -2.712 4.202 1.00 67.94 87 ALA A N 1
ATOM 645 C CA . ALA A 1 87 ? 0.512 -3.725 4.678 1.00 67.94 87 ALA A CA 1
ATOM 646 C C . ALA A 1 87 ? -0.152 -4.847 5.513 1.00 67.94 87 ALA A C 1
ATOM 648 O O . ALA A 1 87 ? 0.445 -5.905 5.704 1.00 67.94 87 ALA A O 1
ATOM 649 N N . TYR A 1 88 ? -1.394 -4.643 5.971 1.00 70.12 88 TYR A N 1
ATOM 650 C CA . TYR A 1 88 ? -2.166 -5.581 6.788 1.00 70.12 88 TYR A CA 1
ATOM 651 C C . TYR A 1 88 ? -3.473 -5.959 6.075 1.00 70.12 88 TYR A C 1
ATOM 653 O O . TYR A 1 88 ? -4.548 -5.452 6.415 1.00 70.12 88 TYR A O 1
ATOM 661 N N . PRO A 1 89 ? -3.405 -6.813 5.039 1.00 65.44 89 PRO A N 1
ATOM 662 C CA . PRO A 1 89 ? -4.565 -7.117 4.221 1.00 65.44 89 PRO A CA 1
ATOM 663 C C . PRO A 1 89 ? -5.649 -7.859 5.013 1.00 65.44 89 PRO A C 1
ATOM 665 O O . PRO A 1 89 ? -5.408 -8.894 5.633 1.00 65.44 89 PRO A O 1
ATOM 668 N N . CYS A 1 90 ? -6.884 -7.362 4.940 1.00 74.38 90 CYS A N 1
ATOM 669 C CA . CYS A 1 90 ? -8.057 -8.048 5.477 1.00 74.38 90 CYS A CA 1
ATOM 670 C C . CYS A 1 90 ? -8.453 -9.226 4.574 1.00 74.38 90 CYS A C 1
ATOM 672 O O . CYS A 1 90 ? -8.984 -9.011 3.484 1.00 74.38 90 CYS A O 1
ATOM 674 N N . ALA A 1 91 ? -8.268 -10.469 5.028 1.00 68.50 91 ALA A N 1
ATOM 675 C CA . ALA A 1 91 ? -8.728 -11.648 4.284 1.00 68.50 91 ALA A CA 1
ATOM 676 C C . ALA A 1 91 ? -10.270 -11.773 4.252 1.00 68.50 91 ALA A C 1
ATOM 678 O O . ALA A 1 91 ? -10.843 -12.218 3.260 1.00 68.50 91 ALA A O 1
ATOM 679 N N . ARG A 1 92 ? -10.959 -11.355 5.327 1.00 68.69 92 ARG A N 1
ATOM 680 C CA . ARG A 1 92 ? -12.429 -11.311 5.438 1.00 68.69 92 ARG A CA 1
ATOM 681 C C . ARG A 1 92 ? -12.875 -9.968 6.015 1.00 68.69 92 ARG A C 1
ATOM 683 O O . ARG A 1 92 ? -12.211 -9.419 6.887 1.00 68.69 92 ARG A O 1
ATOM 690 N N . GLY A 1 93 ? -14.012 -9.450 5.544 1.00 71.69 93 GLY A N 1
ATOM 691 C CA . GLY A 1 93 ? -14.614 -8.229 6.095 1.00 71.69 93 GLY A CA 1
ATOM 692 C C . GLY A 1 93 ? -13.928 -6.919 5.694 1.00 71.69 93 GLY A C 1
ATOM 693 O O . GLY A 1 93 ? -14.137 -5.913 6.370 1.00 71.69 93 GLY A O 1
ATOM 694 N N . ASP A 1 94 ? -13.155 -6.910 4.598 1.00 79.44 94 ASP A N 1
ATOM 695 C CA . ASP A 1 94 ? -12.456 -5.716 4.094 1.00 79.44 94 ASP A CA 1
ATOM 696 C C . ASP A 1 94 ? -13.385 -4.512 3.927 1.00 79.44 94 ASP A C 1
ATOM 698 O O . ASP A 1 94 ? -13.045 -3.416 4.355 1.00 79.44 94 ASP A O 1
ATOM 702 N N . ASP A 1 95 ? -14.579 -4.707 3.364 1.00 79.19 95 ASP A N 1
ATOM 703 C CA . ASP A 1 95 ? -15.546 -3.621 3.171 1.00 79.19 95 ASP A CA 1
ATOM 704 C C . ASP A 1 95 ? -16.048 -3.032 4.491 1.00 79.19 95 ASP A C 1
ATOM 706 O O . ASP A 1 95 ? -16.208 -1.817 4.612 1.00 79.19 95 ASP A O 1
ATOM 710 N N . GLY A 1 96 ? -16.236 -3.878 5.508 1.00 82.44 96 GLY A N 1
ATOM 711 C CA . GLY A 1 96 ? -16.620 -3.440 6.847 1.00 82.44 96 GLY A CA 1
ATOM 712 C C . GLY A 1 96 ? -15.491 -2.679 7.542 1.00 82.44 96 GLY A C 1
ATOM 713 O O . GLY A 1 96 ? -15.715 -1.593 8.073 1.00 82.44 96 GLY A O 1
ATOM 714 N N . ALA A 1 97 ? -14.267 -3.213 7.499 1.00 82.75 97 ALA A N 1
ATOM 715 C CA . ALA A 1 97 ? -13.089 -2.560 8.067 1.00 82.75 97 ALA A CA 1
ATOM 716 C C . ALA A 1 97 ? -12.789 -1.231 7.357 1.00 82.75 97 ALA A C 1
ATOM 718 O O . ALA A 1 97 ? -12.681 -0.193 8.007 1.00 82.75 97 ALA A O 1
ATOM 719 N N . THR A 1 98 ? -12.768 -1.241 6.025 1.00 84.88 98 THR A N 1
ATOM 720 C CA . THR A 1 98 ? -12.568 -0.056 5.184 1.00 84.88 98 THR A CA 1
ATOM 721 C C . THR A 1 98 ? -13.645 0.991 5.444 1.00 84.88 98 THR A C 1
ATOM 723 O O . THR A 1 98 ? -13.322 2.165 5.596 1.00 84.88 98 THR A O 1
ATOM 726 N N . GLY A 1 99 ? -14.917 0.592 5.540 1.00 83.50 99 GLY A N 1
ATOM 727 C CA . GLY A 1 99 ? -16.023 1.505 5.834 1.00 83.50 99 GLY A CA 1
ATOM 728 C C . GLY A 1 99 ? -15.858 2.228 7.172 1.00 83.50 99 GLY A C 1
ATOM 729 O O . GLY A 1 99 ? -16.082 3.433 7.248 1.00 83.50 99 GLY A O 1
ATOM 730 N N . VAL A 1 100 ? -15.399 1.521 8.207 1.00 86.06 100 VAL A N 1
ATOM 731 C CA . VAL A 1 100 ? -15.111 2.118 9.519 1.00 86.06 100 VAL A CA 1
ATOM 732 C C . VAL A 1 100 ? -13.896 3.050 9.453 1.00 86.06 100 VAL A C 1
ATOM 734 O O . VAL A 1 100 ? -13.933 4.169 9.973 1.00 86.06 100 VAL A O 1
ATOM 737 N N . CYS A 1 101 ? -12.826 2.615 8.787 1.00 85.50 101 CYS A N 1
ATOM 738 C CA . CYS A 1 101 ? -11.574 3.362 8.712 1.00 85.50 101 CYS A CA 1
ATOM 739 C C . CYS A 1 101 ? -11.639 4.566 7.760 1.00 85.50 101 CYS A C 1
ATOM 741 O O . CYS A 1 101 ? -10.863 5.503 7.908 1.00 85.50 101 CYS A O 1
ATOM 743 N N . ARG A 1 102 ? -12.620 4.613 6.853 1.00 83.19 102 ARG A N 1
ATOM 744 C CA . ARG A 1 102 ? -12.858 5.720 5.909 1.00 83.19 102 ARG A CA 1
ATOM 745 C C . ARG A 1 102 ? -13.117 7.078 6.554 1.00 83.19 102 ARG A C 1
ATOM 747 O O . ARG A 1 102 ? -13.011 8.098 5.881 1.00 83.19 102 ARG A O 1
ATOM 754 N N . SER A 1 103 ? -13.501 7.092 7.829 1.00 80.88 103 SER A N 1
ATOM 755 C CA . SER A 1 103 ? -13.689 8.325 8.602 1.00 80.88 103 SER A CA 1
ATOM 756 C C . SER A 1 103 ? -12.373 9.066 8.869 1.00 80.88 103 SER A C 1
ATOM 758 O O . SER A 1 103 ? -12.387 10.270 9.126 1.00 80.88 103 SER A O 1
ATOM 760 N N . TYR A 1 104 ? -11.237 8.374 8.764 1.00 77.25 104 TYR A N 1
ATOM 761 C CA . TYR A 1 104 ? -9.918 8.978 8.848 1.00 77.25 104 TYR A CA 1
ATOM 762 C C . TYR A 1 104 ? -9.520 9.529 7.482 1.00 77.25 104 TYR A C 1
ATOM 764 O O . TYR A 1 104 ? -9.457 8.792 6.509 1.00 77.25 104 TYR A O 1
ATOM 772 N N . ASN A 1 105 ? -9.227 10.830 7.424 1.00 68.38 105 ASN A N 1
ATOM 773 C CA . ASN A 1 105 ? -8.664 11.484 6.234 1.00 68.38 105 ASN A CA 1
ATOM 774 C C . ASN A 1 105 ? -7.132 11.338 6.186 1.00 68.38 105 ASN A C 1
ATOM 776 O O . ASN A 1 105 ? -6.512 11.610 5.168 1.00 68.38 105 ASN A O 1
ATOM 780 N N . ASN A 1 106 ? -6.523 10.958 7.315 1.00 73.00 106 ASN A N 1
ATOM 781 C CA . ASN A 1 106 ? -5.093 10.728 7.441 1.00 73.00 106 ASN A CA 1
ATOM 782 C C . ASN A 1 106 ? -4.781 9.255 7.173 1.00 73.00 106 ASN A C 1
ATOM 784 O O . ASN A 1 106 ? -5.326 8.364 7.825 1.00 73.00 106 ASN A O 1
ATOM 788 N N . THR A 1 107 ? -3.858 9.023 6.252 1.00 69.56 107 THR A N 1
ATOM 789 C CA . THR A 1 107 ? -3.493 7.699 5.753 1.00 69.56 107 THR A CA 1
ATOM 790 C C . THR A 1 107 ? -2.882 6.817 6.846 1.00 69.56 107 THR A C 1
ATOM 792 O O . THR A 1 107 ? -3.247 5.653 6.965 1.00 69.56 107 THR A O 1
ATOM 795 N N . SER A 1 108 ? -2.032 7.360 7.726 1.00 75.12 108 SER A N 1
ATOM 796 C CA . SER A 1 108 ? -1.438 6.601 8.842 1.00 75.12 108 SER A CA 1
ATOM 797 C C . SER A 1 108 ? -2.488 6.179 9.879 1.00 75.12 108 SER A C 1
ATOM 799 O O . SER A 1 108 ? -2.456 5.061 10.394 1.00 75.12 108 SER A O 1
ATOM 801 N N . GLN A 1 109 ? -3.483 7.035 10.142 1.00 80.69 109 GLN A N 1
ATOM 802 C CA . GLN A 1 109 ?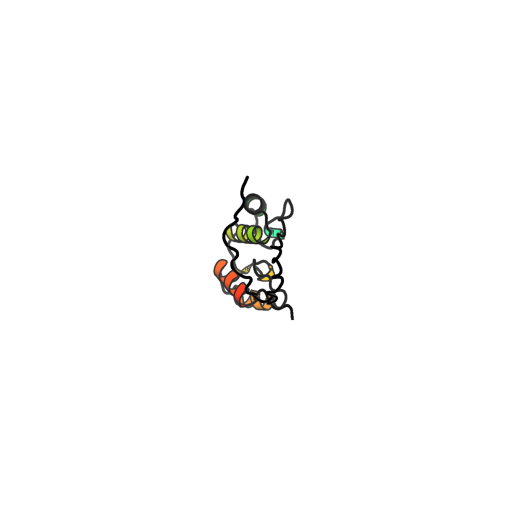 -4.628 6.672 10.987 1.00 80.69 109 GLN A CA 1
ATOM 803 C C . GLN A 1 109 ? -5.514 5.613 10.320 1.00 80.69 109 GLN A C 1
ATOM 805 O O . GLN A 1 109 ? -6.009 4.716 11.004 1.00 80.69 109 GLN A O 1
ATOM 810 N N . PHE A 1 110 ? -5.674 5.677 8.995 1.00 82.56 110 PHE A N 1
ATOM 811 C CA . PHE A 1 110 ? -6.368 4.651 8.222 1.00 82.56 110 PHE A CA 1
ATOM 812 C C . PHE A 1 110 ? -5.656 3.295 8.323 1.00 82.56 110 PHE A C 1
ATOM 814 O O . PHE A 1 110 ? -6.297 2.309 8.678 1.00 82.56 110 PHE A O 1
ATOM 821 N N . GLU A 1 111 ? -4.336 3.239 8.122 1.00 79.25 111 GLU A N 1
ATOM 822 C CA . GLU A 1 111 ? -3.556 2.001 8.267 1.00 79.25 111 GLU A CA 1
ATOM 823 C C . GLU A 1 111 ? -3.608 1.428 9.681 1.00 79.25 111 GLU A C 1
ATOM 825 O O . GLU A 1 111 ? -3.850 0.234 9.850 1.00 79.25 111 GLU A O 1
ATOM 830 N N . GLN A 1 112 ? -3.455 2.262 10.712 1.00 83.12 112 GLN A N 1
ATOM 831 C CA . GLN A 1 112 ? -3.595 1.798 12.094 1.00 83.12 112 GLN A CA 1
ATOM 832 C C . GLN A 1 112 ? -5.007 1.284 12.388 1.00 83.12 112 GLN A C 1
ATOM 834 O O . GLN A 1 112 ? -5.174 0.317 13.134 1.00 83.12 112 GLN A O 1
ATOM 839 N N . CYS A 1 113 ? -6.031 1.916 11.814 1.00 85.94 113 CYS A N 1
ATOM 840 C CA . CYS A 1 113 ? -7.398 1.432 11.918 1.00 85.94 113 CYS A CA 1
ATOM 841 C C . CYS A 1 113 ? -7.551 0.063 11.238 1.00 85.94 113 CYS A C 1
ATOM 843 O O . CYS A 1 113 ? -8.085 -0.858 11.858 1.00 85.94 113 CYS A O 1
ATOM 845 N N . CYS A 1 114 ? -7.019 -0.106 10.024 1.00 83.88 114 CYS A N 1
ATOM 846 C CA . CYS A 1 114 ? -7.028 -1.379 9.308 1.00 83.88 114 CYS A CA 1
ATOM 847 C C . CYS A 1 114 ? -6.276 -2.470 10.080 1.00 83.88 114 CYS A C 1
ATOM 849 O O . CYS A 1 114 ? -6.829 -3.546 10.269 1.00 83.88 114 CYS A O 1
ATOM 851 N N . TYR A 1 115 ? -5.098 -2.177 10.639 1.00 82.69 115 TYR A N 1
ATOM 852 C CA . TYR A 1 115 ? -4.346 -3.101 11.496 1.00 82.69 115 TYR A CA 1
ATOM 853 C C . TYR A 1 115 ? -5.167 -3.588 12.701 1.00 82.69 115 TYR A C 1
ATOM 855 O O . TYR A 1 115 ? -5.218 -4.781 12.993 1.00 82.69 115 TYR A O 1
ATOM 863 N N . ARG A 1 116 ? -5.867 -2.676 13.391 1.00 83.81 116 ARG A N 1
ATOM 864 C CA . ARG A 1 116 ? -6.717 -3.031 14.544 1.00 83.81 116 ARG A CA 1
ATOM 865 C C . ARG A 1 116 ? -7.934 -3.867 14.153 1.00 83.81 116 ARG A C 1
ATOM 867 O O . ARG A 1 116 ? -8.423 -4.641 14.970 1.00 83.81 116 ARG A O 1
ATOM 874 N N . ARG A 1 117 ? -8.469 -3.659 12.948 1.00 82.56 117 ARG A N 1
ATOM 875 C CA . ARG A 1 117 ? -9.680 -4.334 12.455 1.00 82.56 117 ARG A CA 1
ATOM 876 C C . ARG A 1 117 ? -9.383 -5.641 11.732 1.00 82.56 117 ARG A C 1
ATOM 878 O O . ARG A 1 117 ? -10.242 -6.515 11.712 1.00 82.56 117 ARG A O 1
ATOM 885 N N . CYS A 1 118 ? -8.184 -5.770 11.183 1.00 78.50 118 CYS A N 1
ATOM 886 C CA . CYS A 1 118 ? -7.729 -6.903 10.395 1.00 78.50 118 CYS A CA 1
ATOM 887 C C . CYS A 1 118 ? -6.380 -7.393 10.919 1.00 78.50 118 CYS A C 1
ATOM 889 O O . CYS A 1 118 ? -5.359 -7.244 10.245 1.00 78.50 118 CYS A O 1
ATOM 891 N N . PRO A 1 119 ? -6.354 -7.955 12.141 1.00 66.12 119 PRO A N 1
ATOM 892 C CA . PRO A 1 119 ? -5.132 -8.514 12.683 1.00 66.12 119 PRO A CA 1
ATOM 893 C C . PRO A 1 119 ? -4.637 -9.651 11.771 1.00 66.12 119 PRO A C 1
ATOM 895 O O . PRO A 1 119 ? -5.457 -10.431 11.278 1.00 66.12 119 PRO A O 1
ATOM 898 N N . PRO A 1 120 ? -3.314 -9.799 11.582 1.00 60.41 120 PRO A N 1
ATOM 899 C CA . PRO A 1 120 ? -2.708 -10.739 10.629 1.00 60.41 120 PRO A CA 1
ATOM 900 C C . PRO A 1 120 ? -2.926 -12.241 10.929 1.00 60.41 120 PRO A C 1
ATOM 902 O O . PRO A 1 120 ? -2.307 -13.083 10.294 1.00 60.41 120 PRO A O 1
ATOM 905 N N . ASN A 1 121 ? -3.826 -12.603 11.849 1.00 52.59 121 ASN A N 1
ATOM 906 C CA . ASN A 1 121 ? -4.128 -13.979 12.250 1.00 52.59 121 ASN A CA 1
ATOM 907 C C . ASN A 1 121 ? -5.640 -14.200 12.410 1.00 52.59 121 ASN A C 1
ATOM 909 O O . ASN A 1 121 ? -6.156 -14.253 13.525 1.00 52.59 121 ASN A O 1
ATOM 913 N N . GLN A 1 122 ? -6.361 -14.338 11.297 1.00 47.28 122 GLN A N 1
ATOM 914 C CA . GLN A 1 122 ? -7.708 -14.934 11.282 1.00 47.28 122 GLN A CA 1
ATOM 915 C C . GLN A 1 122 ? -7.785 -16.081 10.258 1.00 47.28 122 GLN A C 1
ATOM 917 O O . GLN A 1 122 ? -8.809 -16.288 9.613 1.00 47.28 122 GLN A O 1
ATOM 922 N N . ASN A 1 123 ? -6.686 -16.831 10.110 1.00 41.88 123 ASN A N 1
ATOM 923 C CA . ASN A 1 123 ? -6.743 -18.209 9.628 1.00 41.88 123 ASN A CA 1
ATOM 924 C C . ASN A 1 123 ? -7.290 -19.078 10.772 1.00 41.88 123 ASN A C 1
ATOM 926 O O . ASN A 1 123 ? -6.525 -19.671 11.531 1.00 41.88 123 ASN A O 1
ATOM 930 N N . GLN A 1 124 ? -8.614 -19.094 10.916 1.00 36.50 124 GLN A N 1
ATOM 931 C CA . GLN A 1 124 ? -9.357 -20.209 11.502 1.00 36.50 124 GLN A CA 1
ATOM 932 C C . GLN A 1 124 ? -10.487 -20.594 10.548 1.00 36.50 124 GLN A C 1
ATOM 934 O O . GLN A 1 124 ? -11.213 -19.687 10.069 1.00 36.50 124 GLN A O 1
#

Secondary structure (DSSP, 8-state):
------------------------------BPPTT--TTTTT---GGGHHHHHHHHHHH-SBHHHHHHHHHHHS---GGG--GGGSSS--SS-HHHHHHHHTT--SHHHHHHHHHHHS-S----

Sequence (124 aa):
MHVTSFLAVCMAAVASTASADMPVQEVYFDPVPSNTLCSQAGYPCKETDIYASAICAQLNNDMLSFKGCCFGLCENDARVFRCRNTAYPCARGDDGATGVCRSYNNTSQFEQCCYRRCPPNQNQ